Protein AF-A0A3B9MNP5-F1 (afdb_monomer)

Solvent-accessible surface area (backbone atoms only — not comparable to full-atom values): 4628 Å² total; per-residue (Å²): 112,72,67,64,54,50,52,52,52,51,52,53,50,51,53,55,37,72,76,46,63,78,74,50,64,68,79,47,92,85,54,30,25,64,47,74,52,90,88,51,72,35,30,42,35,29,33,64,43,77,93,72,77,39,78,49,76,66,40,79,42,47,77,91,54,71,83,72,68,53,60,83,66,74,119

Nearest PDB structures (foldseek):
  4v7j-assembly2_By  TM=7.427E-01  e=2.944E-01  Escherichia coli K-12
  5ycl-assembly1_D  TM=6.586E-01  e=3.140E-01  Shigella flexneri
  8h0n-assembly1_A  TM=8.164E-01  e=8.782E-01  Homo sapiens
  5ifg-assembly1_C  TM=6.864E-01  e=1.566E+00  Escherichia coli K-12
  8eec-assembly1_A  TM=5.299E-01  e=3.612E+00  Homo sapiens

Radius of gyration: 12.43 Å; Cα contacts (8 Å, |Δi|>4): 87; chains: 1; bounding box: 29×31×29 Å

Sequence (75 aa):
MVAAAFVAEIEAAIQTLLASPATWPVIEENQIRRYLLRRFPYSLYYRWEAEQDRVSIYAIMHFSKLPGYWRHRVT

Mean predicted aligned error: 3.42 Å

Structure (mmCIF, N/CA/C/O backbone):
data_AF-A0A3B9MNP5-F1
#
_entry.id   AF-A0A3B9MNP5-F1
#
loop_
_atom_site.group_PDB
_atom_site.id
_atom_site.type_symbol
_atom_site.label_atom_id
_atom_site.label_alt_id
_atom_site.label_comp_id
_atom_site.label_asym_id
_atom_site.label_entity_id
_atom_site.label_seq_id
_atom_site.pdbx_PDB_ins_code
_atom_site.Cartn_x
_atom_site.Cartn_y
_atom_site.Cartn_z
_atom_site.occupancy
_atom_site.B_iso_or_equiv
_atom_site.auth_seq_id
_atom_site.auth_comp_id
_atom_site.auth_asym_id
_atom_site.auth_atom_id
_atom_site.pdbx_PDB_model_num
ATOM 1 N N . MET A 1 1 ? 2.391 -17.006 -17.266 1.00 77.06 1 MET A N 1
ATOM 2 C CA . MET A 1 1 ? 2.346 -15.646 -17.855 1.00 77.06 1 MET A CA 1
ATOM 3 C C . MET A 1 1 ? 2.627 -14.611 -16.771 1.00 77.06 1 MET A C 1
ATOM 5 O O . MET A 1 1 ? 2.034 -14.711 -15.705 1.00 77.06 1 MET A O 1
ATOM 9 N N . VAL A 1 2 ? 3.522 -13.644 -17.009 1.00 93.50 2 VAL A N 1
ATOM 10 C CA . VAL A 1 2 ? 3.936 -12.643 -15.998 1.00 93.50 2 VAL A CA 1
ATOM 11 C C . VAL A 1 2 ? 2.782 -11.719 -15.585 1.00 93.50 2 VAL A C 1
ATOM 13 O O . VAL A 1 2 ? 2.627 -11.442 -14.401 1.00 93.50 2 VAL A O 1
ATOM 16 N N . ALA A 1 3 ? 1.927 -11.317 -16.530 1.00 95.62 3 ALA A N 1
ATOM 17 C CA . ALA A 1 3 ? 0.778 -10.452 -16.253 1.00 95.62 3 ALA A CA 1
ATOM 18 C C . ALA A 1 3 ? -0.229 -11.088 -15.277 1.00 95.62 3 ALA A C 1
ATOM 20 O O . ALA A 1 3 ? -0.620 -10.457 -14.302 1.00 95.62 3 ALA A O 1
ATOM 21 N N . ALA A 1 4 ? -0.587 -12.360 -15.482 1.00 97.06 4 ALA A N 1
ATOM 22 C CA . ALA A 1 4 ? -1.493 -13.076 -14.580 1.00 97.06 4 ALA A CA 1
ATOM 23 C C . ALA A 1 4 ? -0.918 -13.193 -13.158 1.00 97.06 4 ALA A C 1
ATOM 25 O O . ALA A 1 4 ? -1.639 -13.031 -12.180 1.00 97.06 4 ALA A O 1
ATOM 26 N N . ALA A 1 5 ? 0.395 -13.414 -13.037 1.00 97.44 5 ALA A N 1
ATOM 27 C CA . ALA A 1 5 ? 1.058 -13.445 -11.737 1.00 97.44 5 ALA A CA 1
ATOM 28 C C . ALA A 1 5 ? 1.045 -12.077 -11.033 1.00 97.44 5 ALA A C 1
ATOM 30 O O . ALA A 1 5 ? 0.935 -12.031 -9.813 1.00 97.44 5 ALA A O 1
ATOM 31 N N . PHE A 1 6 ? 1.155 -10.981 -11.789 1.00 96.88 6 PHE A N 1
ATOM 32 C CA . PHE A 1 6 ? 1.058 -9.621 -11.255 1.00 96.88 6 PHE A CA 1
ATOM 33 C C . PHE A 1 6 ? -0.338 -9.317 -10.715 1.00 96.88 6 PHE A C 1
ATOM 35 O O . PHE A 1 6 ? -0.461 -8.848 -9.587 1.00 96.88 6 PHE A O 1
ATOM 42 N N . VAL A 1 7 ? -1.380 -9.651 -11.481 1.00 97.19 7 VAL A N 1
ATOM 43 C CA . VAL A 1 7 ? -2.775 -9.494 -11.040 1.00 97.19 7 VAL A CA 1
ATOM 44 C C . VAL A 1 7 ? -3.035 -10.307 -9.771 1.00 97.19 7 VAL A C 1
ATOM 46 O O . VAL A 1 7 ? -3.503 -9.747 -8.785 1.00 97.19 7 VAL A O 1
ATOM 49 N N . ALA A 1 8 ? -2.629 -11.580 -9.750 1.00 97.94 8 ALA A N 1
ATOM 50 C CA . ALA A 1 8 ? -2.810 -12.442 -8.584 1.00 97.94 8 ALA A CA 1
ATOM 51 C C . ALA A 1 8 ? -2.085 -11.919 -7.328 1.00 97.94 8 ALA A C 1
ATOM 53 O O . ALA A 1 8 ? -2.614 -12.017 -6.222 1.00 97.94 8 ALA A O 1
ATOM 54 N N . GLU A 1 9 ? -0.882 -11.344 -7.471 1.00 97.75 9 GLU A N 1
ATOM 55 C CA . GLU A 1 9 ? -0.187 -10.743 -6.327 1.00 97.75 9 GLU A CA 1
ATOM 56 C C . GLU A 1 9 ? -0.906 -9.488 -5.807 1.00 97.75 9 GLU A C 1
ATOM 58 O O . GLU A 1 9 ? -1.000 -9.304 -4.593 1.00 97.75 9 GLU A O 1
ATOM 63 N N . ILE A 1 10 ? -1.451 -8.647 -6.692 1.00 97.69 10 ILE A N 1
ATOM 64 C CA . ILE A 1 10 ? -2.244 -7.480 -6.281 1.00 97.69 10 ILE A CA 1
ATOM 65 C C . ILE A 1 10 ? -3.507 -7.922 -5.540 1.00 97.69 10 ILE A C 1
ATOM 67 O O . ILE A 1 10 ? -3.795 -7.387 -4.472 1.00 97.69 10 ILE A O 1
ATOM 71 N N . GLU A 1 11 ? -4.242 -8.898 -6.069 1.00 97.69 11 GLU A N 1
ATOM 72 C CA . GLU A 1 11 ? -5.451 -9.423 -5.427 1.00 97.69 11 GLU A CA 1
ATOM 73 C C . GLU A 1 11 ? -5.140 -9.976 -4.032 1.00 97.69 11 GLU A C 1
ATOM 75 O O . GLU A 1 11 ? -5.805 -9.611 -3.063 1.00 97.69 11 GLU A O 1
ATOM 80 N N . ALA A 1 12 ? -4.076 -10.772 -3.892 1.00 97.81 12 ALA A N 1
ATOM 81 C CA . ALA A 1 12 ? -3.633 -11.287 -2.597 1.00 97.81 12 ALA A CA 1
ATOM 82 C C . ALA A 1 12 ? -3.223 -10.168 -1.620 1.00 97.81 12 ALA A C 1
ATOM 84 O O . ALA A 1 12 ? -3.542 -10.231 -0.427 1.00 97.81 12 ALA A O 1
ATOM 85 N N . ALA A 1 13 ? -2.547 -9.125 -2.110 1.00 97.38 13 ALA A N 1
ATOM 86 C CA . ALA A 1 13 ? -2.203 -7.957 -1.305 1.00 97.38 13 ALA A CA 1
ATOM 87 C C . ALA A 1 13 ? -3.459 -7.217 -0.821 1.00 97.38 13 ALA A C 1
ATOM 89 O O . ALA A 1 13 ? -3.533 -6.871 0.356 1.00 97.38 13 ALA A O 1
ATOM 90 N N . ILE A 1 14 ? -4.465 -7.037 -1.686 1.00 97.38 14 ILE A N 1
ATOM 91 C CA . ILE A 1 14 ? -5.753 -6.424 -1.328 1.00 97.38 14 ILE A CA 1
ATOM 92 C C . ILE A 1 14 ? -6.477 -7.261 -0.271 1.00 97.38 14 ILE A C 1
ATOM 94 O O . ILE A 1 14 ? -6.936 -6.699 0.716 1.00 97.38 14 ILE A O 1
ATOM 98 N N . GLN A 1 15 ? -6.529 -8.589 -0.414 1.00 97.88 15 GLN A N 1
ATOM 99 C CA . GLN A 1 15 ? -7.144 -9.459 0.599 1.00 97.88 15 GLN A CA 1
ATOM 100 C C . GLN A 1 15 ? -6.430 -9.358 1.954 1.00 97.88 15 GLN A C 1
ATOM 102 O O . GLN A 1 15 ? -7.073 -9.251 2.995 1.00 97.88 15 GLN A O 1
ATOM 107 N N . THR A 1 16 ? -5.094 -9.323 1.947 1.00 96.38 16 THR A N 1
ATOM 108 C CA . THR A 1 16 ? -4.299 -9.153 3.176 1.00 96.38 16 THR A CA 1
ATOM 109 C C . THR A 1 16 ? -4.576 -7.797 3.826 1.00 96.38 16 THR A C 1
ATOM 111 O O . THR A 1 16 ? -4.713 -7.699 5.043 1.00 96.38 16 THR A O 1
ATOM 114 N N . LEU A 1 17 ? -4.659 -6.748 3.008 1.00 95.50 17 LEU A N 1
ATOM 115 C CA . LEU A 1 17 ? -4.958 -5.395 3.449 1.00 95.50 17 LEU A CA 1
ATOM 116 C C . LEU A 1 17 ? -6.356 -5.336 4.075 1.00 95.50 17 LEU A C 1
ATOM 118 O O . LEU A 1 17 ? -6.479 -4.857 5.194 1.00 95.50 17 LEU A O 1
ATOM 122 N N . LEU A 1 18 ? -7.385 -5.865 3.408 1.00 96.44 18 LEU A N 1
ATOM 123 C CA . LEU A 1 18 ? -8.759 -5.881 3.922 1.00 96.44 18 LEU A CA 1
ATOM 124 C C . LEU A 1 18 ? -8.890 -6.662 5.237 1.00 96.44 18 LEU A C 1
ATOM 126 O O . LEU A 1 18 ? -9.662 -6.263 6.100 1.00 96.44 18 LEU A O 1
ATOM 130 N N . ALA A 1 19 ? -8.112 -7.731 5.426 1.00 97.06 19 ALA A N 1
ATOM 131 C CA . ALA A 1 19 ? -8.127 -8.500 6.669 1.00 97.06 19 ALA A CA 1
ATOM 132 C C . ALA A 1 19 ? -7.558 -7.726 7.873 1.00 97.06 19 ALA A C 1
ATOM 134 O O . ALA A 1 19 ? -7.913 -8.011 9.016 1.00 97.06 19 ALA A O 1
ATOM 135 N N . SER A 1 20 ? -6.634 -6.784 7.657 1.00 95.88 20 SER A N 1
ATOM 136 C CA . SER A 1 20 ? -6.019 -5.991 8.733 1.00 95.88 20 SER A CA 1
ATOM 137 C C . SER A 1 20 ? -5.508 -4.635 8.217 1.00 95.88 20 SER A C 1
ATOM 139 O O . SER A 1 20 ? -4.299 -4.391 8.146 1.00 95.88 20 SER A O 1
ATOM 141 N N . PRO A 1 21 ? -6.411 -3.701 7.874 1.00 96.12 21 PRO A N 1
ATOM 142 C CA . PRO A 1 21 ? -6.043 -2.456 7.191 1.00 96.12 21 PRO A CA 1
ATOM 143 C C . PRO A 1 21 ? -5.247 -1.482 8.080 1.00 96.12 21 PRO A C 1
ATOM 145 O O . PRO A 1 21 ? -4.593 -0.563 7.588 1.00 96.12 21 PRO A O 1
ATOM 148 N N . ALA A 1 22 ? -5.253 -1.701 9.398 1.00 96.06 22 ALA A N 1
ATOM 149 C CA . ALA A 1 22 ? -4.503 -0.921 10.379 1.00 96.06 22 ALA A CA 1
ATOM 150 C C . ALA A 1 22 ? -3.017 -1.314 10.500 1.00 96.06 22 ALA A C 1
ATOM 152 O O . ALA A 1 22 ? -2.255 -0.583 11.133 1.00 96.06 22 ALA A O 1
ATOM 153 N N . THR A 1 23 ? -2.602 -2.459 9.941 1.00 96.75 23 THR A N 1
ATOM 154 C CA . THR A 1 23 ? -1.297 -3.082 10.231 1.00 96.75 23 THR A CA 1
ATOM 155 C C . THR A 1 23 ? -0.099 -2.250 9.775 1.00 96.75 23 THR A C 1
ATOM 157 O O . THR A 1 23 ? 0.929 -2.235 10.449 1.00 96.75 23 THR A O 1
ATOM 160 N N . TRP A 1 24 ? -0.195 -1.559 8.638 1.00 96.19 24 TRP A N 1
ATOM 161 C CA . TRP A 1 24 ? 0.940 -0.814 8.079 1.00 96.19 24 TRP A CA 1
ATOM 162 C C . TRP A 1 24 ? 0.984 0.611 8.611 1.00 96.19 24 TRP A C 1
ATOM 164 O O . TRP A 1 24 ? -0.057 1.259 8.596 1.00 96.19 24 TRP A O 1
ATO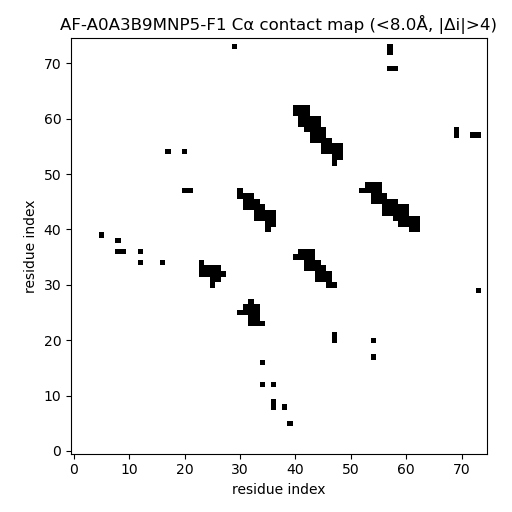M 174 N N . PRO A 1 25 ? 2.148 1.147 9.009 1.00 95.69 25 PRO A N 1
ATOM 175 C CA . PRO A 1 25 ? 2.239 2.493 9.563 1.00 95.69 25 PRO A CA 1
ATOM 176 C C . PRO A 1 25 ? 1.768 3.557 8.567 1.00 95.69 25 PRO A C 1
ATOM 178 O O . PRO A 1 25 ? 1.90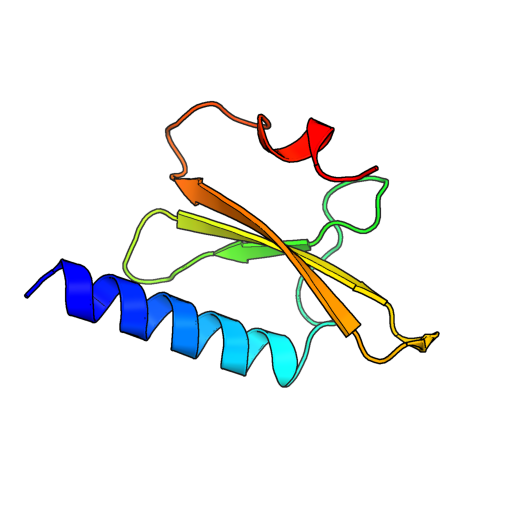7 3.409 7.347 1.00 95.69 25 PRO A O 1
ATOM 181 N N . VAL A 1 26 ? 1.229 4.646 9.112 1.00 96.12 26 VAL A N 1
ATOM 182 C CA . VAL A 1 26 ? 0.974 5.872 8.355 1.00 96.12 26 VAL A CA 1
ATOM 183 C C . VAL A 1 26 ? 2.319 6.510 8.020 1.00 96.12 26 VAL A C 1
ATOM 185 O O . VAL A 1 26 ? 3.166 6.669 8.896 1.00 96.12 26 VAL A O 1
ATOM 188 N N . ILE A 1 27 ? 2.524 6.838 6.747 1.00 93.56 27 ILE A N 1
ATOM 189 C CA . ILE A 1 27 ? 3.786 7.385 6.233 1.00 93.56 27 ILE A CA 1
ATOM 190 C C . ILE A 1 27 ? 3.681 8.851 5.798 1.00 93.56 27 ILE A C 1
ATOM 192 O O . ILE A 1 27 ? 4.711 9.463 5.539 1.00 93.56 27 ILE A O 1
ATOM 196 N N . GLU A 1 28 ? 2.469 9.404 5.689 1.00 88.56 28 GLU A N 1
ATOM 197 C CA . GLU A 1 28 ? 2.192 10.763 5.195 1.00 88.56 28 GLU A CA 1
ATOM 198 C C . GLU A 1 28 ? 0.982 11.366 5.939 1.00 88.56 28 GLU A C 1
ATOM 200 O O . GLU A 1 28 ? 0.127 10.623 6.429 1.00 88.56 28 GLU A O 1
ATOM 205 N N . GLU A 1 29 ? 0.876 12.700 5.978 1.00 83.88 29 GLU A N 1
ATOM 206 C CA . GLU A 1 29 ? -0.116 13.452 6.778 1.00 83.88 29 GLU A CA 1
ATOM 207 C C . GLU A 1 29 ? -1.577 13.041 6.504 1.00 83.88 29 GLU A C 1
ATOM 209 O O . GLU A 1 29 ? -2.371 12.892 7.435 1.00 83.88 29 GLU A O 1
ATOM 214 N N . ASN A 1 30 ? -1.915 12.725 5.249 1.00 89.12 30 ASN A N 1
ATOM 215 C CA . ASN A 1 30 ? -3.263 12.325 4.815 1.00 89.12 30 ASN A CA 1
ATOM 216 C C . ASN A 1 30 ? -3.658 10.880 5.201 1.00 89.12 30 ASN A C 1
ATOM 218 O O . ASN A 1 30 ? -4.464 10.249 4.514 1.00 89.12 30 ASN A O 1
ATOM 222 N N . GLN A 1 31 ? -3.081 10.331 6.274 1.00 94.12 31 GLN A N 1
ATOM 223 C CA . GLN A 1 31 ? -3.325 8.966 6.765 1.00 94.12 31 GLN A CA 1
ATOM 224 C C . GLN A 1 31 ? -2.974 7.868 5.749 1.00 94.12 31 GLN A C 1
ATOM 226 O O . GLN A 1 31 ? -3.543 6.772 5.762 1.00 94.12 31 GLN A O 1
ATOM 231 N N . ILE A 1 32 ? -2.021 8.153 4.860 1.00 95.25 32 ILE A N 1
ATOM 232 C CA . ILE A 1 32 ? -1.615 7.210 3.820 1.00 95.25 32 ILE A CA 1
ATOM 233 C C . ILE A 1 32 ? -0.698 6.149 4.402 1.00 95.25 32 ILE A C 1
ATOM 235 O O . ILE A 1 32 ? 0.280 6.440 5.088 1.00 95.25 32 ILE A O 1
ATOM 239 N N . ARG A 1 33 ? -1.008 4.905 4.064 1.00 96.06 33 ARG A N 1
ATOM 240 C CA . ARG A 1 33 ? -0.266 3.695 4.392 1.00 96.06 33 ARG A CA 1
ATOM 241 C C . ARG A 1 33 ? 0.276 3.083 3.108 1.00 96.06 33 ARG A C 1
ATOM 243 O O . ARG A 1 33 ? -0.254 3.303 2.015 1.00 96.06 33 ARG A O 1
ATOM 250 N N . ARG A 1 34 ? 1.350 2.304 3.238 1.00 95.56 34 ARG A N 1
ATOM 251 C CA . ARG A 1 34 ? 2.031 1.670 2.103 1.00 95.56 34 ARG A CA 1
ATOM 252 C C . ARG A 1 34 ? 2.208 0.175 2.324 1.00 95.56 34 ARG A C 1
ATOM 254 O O . ARG A 1 34 ? 2.895 -0.228 3.258 1.00 95.56 34 ARG A O 1
ATOM 261 N N . TYR A 1 35 ? 1.663 -0.625 1.412 1.00 96.69 35 TYR A N 1
ATOM 262 C CA . TYR A 1 35 ? 1.912 -2.064 1.318 1.00 96.69 35 TYR A CA 1
ATOM 263 C C . TYR A 1 35 ? 2.939 -2.326 0.214 1.00 96.69 35 TYR A C 1
ATOM 265 O O . TYR A 1 35 ? 2.763 -1.851 -0.907 1.00 96.69 35 TYR A O 1
ATOM 273 N N . LEU A 1 36 ? 4.001 -3.077 0.502 1.00 95.94 36 LEU A N 1
ATOM 274 C CA . LEU A 1 36 ? 4.993 -3.486 -0.499 1.00 95.94 36 LEU A CA 1
ATOM 275 C C . LEU A 1 36 ? 4.628 -4.866 -1.048 1.00 95.94 36 LEU A C 1
ATOM 277 O O . LEU A 1 36 ? 4.462 -5.803 -0.266 1.00 95.94 36 LEU A O 1
ATOM 281 N N . LEU A 1 37 ? 4.527 -5.000 -2.371 1.00 96.56 37 LEU A N 1
ATOM 282 C CA . LEU A 1 37 ? 4.424 -6.318 -2.994 1.00 96.56 37 LEU A CA 1
ATOM 283 C C . LEU A 1 37 ? 5.731 -7.096 -2.780 1.00 96.56 37 LEU A C 1
ATOM 285 O O . LEU A 1 37 ? 6.807 -6.507 -2.652 1.00 96.56 37 LEU A O 1
ATOM 289 N N . ARG A 1 38 ? 5.635 -8.425 -2.695 1.00 93.25 38 ARG A N 1
ATOM 290 C CA . ARG A 1 38 ? 6.769 -9.300 -2.364 1.00 93.25 38 ARG A CA 1
ATOM 291 C C . ARG A 1 38 ? 7.548 -9.719 -3.605 1.00 93.25 38 ARG A C 1
ATOM 293 O O . ARG A 1 38 ? 8.766 -9.855 -3.538 1.00 93.25 38 ARG A O 1
ATOM 300 N N . ARG A 1 39 ? 6.859 -9.961 -4.719 1.00 95.00 39 ARG A N 1
ATOM 301 C CA . ARG A 1 39 ? 7.430 -10.497 -5.960 1.00 95.00 39 ARG A CA 1
ATOM 302 C C . ARG A 1 39 ? 7.672 -9.411 -7.001 1.00 95.00 39 ARG A C 1
ATOM 304 O O . ARG A 1 39 ? 8.660 -9.503 -7.728 1.00 95.00 39 ARG A O 1
ATOM 311 N N . PHE A 1 40 ? 6.813 -8.401 -7.091 1.00 96.12 40 PHE A N 1
ATOM 312 C CA . PHE A 1 40 ? 7.015 -7.272 -7.999 1.00 96.12 40 PHE A CA 1
ATOM 313 C C . PHE A 1 40 ? 7.471 -6.011 -7.245 1.00 96.12 40 PHE A C 1
ATOM 315 O O . PHE A 1 40 ? 7.011 -5.771 -6.133 1.00 96.12 40 PHE A O 1
ATOM 322 N N . PRO A 1 41 ? 8.337 -5.161 -7.836 1.00 95.62 41 PRO A N 1
ATOM 323 C CA . PRO A 1 41 ? 8.827 -3.921 -7.219 1.00 95.62 41 PRO A CA 1
ATOM 324 C C . PRO A 1 41 ? 7.766 -2.804 -7.255 1.00 95.62 41 PRO A C 1
ATOM 326 O O . PRO A 1 41 ? 7.998 -1.717 -7.788 1.00 95.62 41 PRO A O 1
ATOM 329 N N . TYR A 1 42 ? 6.574 -3.103 -6.739 1.00 96.50 42 TYR A N 1
ATOM 330 C CA . TYR A 1 42 ? 5.418 -2.218 -6.679 1.00 96.50 42 TYR A CA 1
ATOM 331 C C . TYR A 1 42 ? 4.883 -2.106 -5.253 1.00 96.50 42 TYR A C 1
ATOM 333 O O . TYR A 1 42 ? 5.050 -3.000 -4.424 1.00 96.50 42 TYR A O 1
ATOM 341 N N . SER A 1 43 ? 4.206 -1.002 -4.968 1.00 95.50 43 SER A N 1
ATOM 342 C CA . SER A 1 43 ? 3.530 -0.763 -3.698 1.00 95.50 43 SER A CA 1
ATOM 343 C C . SER A 1 43 ? 2.118 -0.245 -3.894 1.00 95.50 43 SER A C 1
ATOM 345 O O . SER A 1 43 ? 1.852 0.522 -4.818 1.00 95.50 43 SER A O 1
ATOM 347 N N . LEU A 1 44 ? 1.223 -0.634 -2.990 1.00 96.44 44 LEU A N 1
ATOM 348 C CA . LEU A 1 44 ? -0.112 -0.063 -2.878 1.00 96.44 44 LEU A CA 1
ATOM 349 C C . LEU A 1 44 ? -0.055 1.086 -1.871 1.00 96.44 44 LEU A C 1
ATOM 351 O O . LEU A 1 44 ? 0.385 0.896 -0.735 1.00 96.44 44 LEU A O 1
ATOM 355 N N . TYR A 1 45 ? -0.518 2.259 -2.286 1.00 95.69 45 TYR A N 1
ATOM 356 C CA . TYR A 1 45 ? -0.741 3.415 -1.424 1.00 95.69 45 TYR A CA 1
ATOM 357 C C . TYR A 1 45 ? -2.229 3.518 -1.131 1.00 95.69 45 TYR A C 1
ATOM 359 O O . TYR A 1 45 ? -3.032 3.647 -2.060 1.00 95.69 45 TYR A O 1
ATOM 367 N N . TYR A 1 46 ? -2.594 3.446 0.143 1.00 96.56 46 TYR A N 1
ATOM 368 C CA . TYR A 1 46 ? -3.990 3.377 0.553 1.00 96.56 46 TYR A CA 1
ATOM 369 C C . TYR A 1 46 ? -4.258 4.151 1.840 1.00 96.56 46 TYR A C 1
ATOM 371 O O . TYR A 1 46 ? -3.339 4.452 2.599 1.00 96.56 46 TYR A O 1
ATOM 379 N N . ARG A 1 47 ? -5.532 4.441 2.093 1.00 96.56 47 ARG A N 1
ATOM 380 C CA . ARG A 1 47 ? -6.051 4.950 3.366 1.00 96.56 47 ARG A CA 1
ATOM 381 C C . ARG A 1 47 ? -7.111 3.991 3.884 1.00 96.56 47 ARG A C 1
ATOM 383 O O . ARG A 1 47 ? -7.869 3.438 3.090 1.00 96.56 47 ARG A O 1
ATOM 390 N N . TRP A 1 48 ? -7.160 3.815 5.198 1.00 97.19 48 TR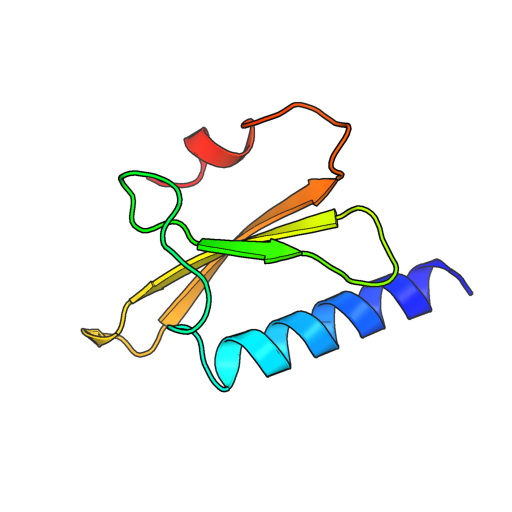P A N 1
ATOM 391 C CA . TRP A 1 48 ? -8.250 3.117 5.871 1.00 97.19 48 TRP A CA 1
ATOM 392 C C . TRP A 1 48 ? -9.056 4.111 6.695 1.00 97.19 48 TRP A C 1
ATOM 394 O O . TRP A 1 48 ? -8.501 4.837 7.517 1.00 97.19 48 TRP A O 1
ATOM 404 N N . GLU A 1 49 ? -10.355 4.146 6.441 1.00 95.69 49 GLU A N 1
ATOM 405 C CA . GLU A 1 49 ? -11.326 5.001 7.107 1.00 95.69 49 GLU A CA 1
ATOM 406 C C . GLU A 1 49 ? -12.167 4.111 8.025 1.00 95.69 49 GLU A C 1
ATOM 408 O O . GLU A 1 49 ? -13.169 3.541 7.597 1.00 95.69 49 GLU A O 1
ATOM 413 N N . ALA A 1 50 ? -11.717 3.951 9.275 1.00 93.69 50 ALA A N 1
ATOM 414 C CA . ALA A 1 50 ? -12.290 2.997 10.230 1.00 93.69 50 ALA A CA 1
ATOM 415 C C . ALA A 1 50 ? -13.785 3.235 10.499 1.00 93.69 50 ALA A C 1
ATOM 417 O O . ALA A 1 50 ? -14.546 2.282 10.613 1.00 93.69 50 ALA A O 1
ATOM 418 N N . GLU A 1 51 ? -14.219 4.497 10.530 1.00 95.94 51 GLU A N 1
ATOM 419 C CA . GLU A 1 51 ? -15.627 4.873 10.738 1.00 95.94 51 GLU A CA 1
ATOM 420 C C . GLU A 1 51 ? -16.557 4.391 9.617 1.00 95.94 51 GLU A C 1
ATOM 422 O O . GLU A 1 51 ? -17.753 4.219 9.833 1.00 95.94 51 GLU A O 1
ATOM 427 N N . GLN A 1 52 ? -16.017 4.182 8.415 1.00 95.12 52 GLN A N 1
ATOM 428 C CA . GLN A 1 52 ? -16.770 3.792 7.220 1.00 95.12 52 GLN A CA 1
ATOM 429 C C . GLN A 1 52 ? -16.439 2.364 6.772 1.00 95.12 52 GLN A C 1
ATOM 431 O O . GLN A 1 52 ? -16.899 1.944 5.713 1.00 95.12 52 GLN A O 1
ATOM 436 N N . ASP A 1 53 ? -15.595 1.665 7.540 1.00 93.81 53 ASP A N 1
ATOM 437 C CA . ASP A 1 53 ? -14.996 0.371 7.208 1.00 93.81 53 ASP A CA 1
ATOM 438 C C . ASP A 1 53 ? -14.501 0.289 5.751 1.00 93.81 53 ASP A C 1
ATOM 440 O O . ASP A 1 53 ? -14.727 -0.676 5.020 1.00 93.81 53 ASP A O 1
ATOM 444 N N . ARG A 1 54 ? -13.855 1.368 5.288 1.00 95.62 54 ARG A N 1
ATOM 445 C CA . ARG A 1 54 ? -13.466 1.520 3.882 1.00 95.62 54 ARG A CA 1
ATOM 446 C C . ARG A 1 54 ? -11.963 1.613 3.717 1.00 95.62 54 ARG A C 1
ATOM 448 O O . ARG A 1 54 ? -11.285 2.385 4.394 1.00 95.62 54 ARG A O 1
ATOM 455 N N . VAL A 1 55 ? -11.459 0.890 2.724 1.00 96.81 55 VAL A N 1
ATOM 456 C CA . VAL A 1 55 ? -10.108 1.058 2.191 1.00 96.81 55 VAL A CA 1
ATOM 457 C C . VAL A 1 55 ? -10.181 1.772 0.847 1.00 96.81 55 VAL A C 1
ATOM 459 O O . VAL A 1 55 ? -10.819 1.293 -0.087 1.00 96.81 55 VAL A O 1
ATOM 462 N N . SER A 1 56 ? -9.462 2.884 0.733 1.00 96.38 56 SER A N 1
ATOM 463 C CA . SER A 1 56 ? -9.298 3.641 -0.509 1.00 96.38 56 SER A CA 1
ATOM 464 C C . SER A 1 56 ? -7.875 3.444 -1.028 1.00 96.38 56 SER A C 1
ATOM 466 O O . SER A 1 56 ? -6.923 3.820 -0.346 1.00 96.38 56 SER A O 1
ATOM 468 N N . ILE A 1 57 ? -7.708 2.853 -2.215 1.00 96.25 57 ILE A N 1
ATOM 469 C CA . ILE A 1 57 ? -6.396 2.663 -2.862 1.00 96.25 57 ILE A CA 1
ATOM 470 C C . ILE A 1 57 ? -6.185 3.776 -3.891 1.00 96.25 57 ILE A C 1
ATOM 472 O O . ILE A 1 57 ? -6.923 3.878 -4.867 1.00 96.25 57 ILE A O 1
ATOM 476 N N . TYR A 1 58 ? -5.147 4.589 -3.704 1.00 94.69 58 TYR A N 1
ATOM 477 C CA . TYR A 1 58 ? -4.865 5.760 -4.544 1.00 94.69 58 TYR A CA 1
ATOM 478 C C . TYR A 1 58 ? -3.881 5.463 -5.679 1.00 94.69 58 TYR A C 1
ATOM 480 O O . TYR A 1 58 ? -3.929 6.081 -6.753 1.00 94.69 58 TYR A O 1
ATOM 488 N N . ALA A 1 59 ? -2.958 4.526 -5.451 1.00 94.38 59 ALA A N 1
ATOM 489 C CA . ALA A 1 59 ? -1.967 4.141 -6.445 1.00 94.38 59 ALA A CA 1
ATOM 490 C C . ALA A 1 59 ? -1.391 2.743 -6.214 1.00 94.38 5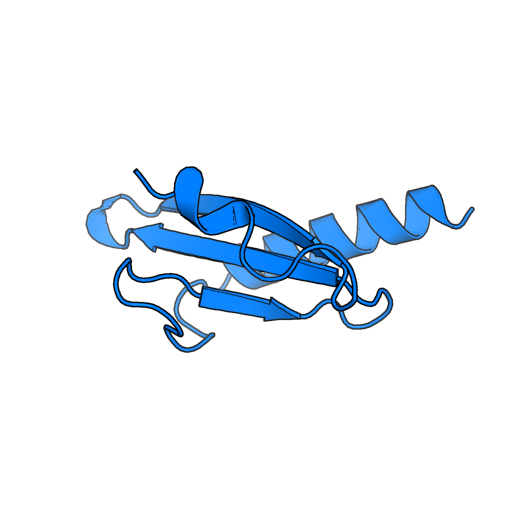9 ALA A C 1
ATOM 492 O O . ALA A 1 59 ? -1.205 2.312 -5.078 1.00 94.38 59 ALA A O 1
ATOM 493 N N . ILE A 1 60 ? -1.026 2.102 -7.326 1.00 94.94 60 ILE A N 1
ATOM 494 C CA . ILE A 1 60 ? -0.143 0.937 -7.388 1.00 94.94 60 ILE A CA 1
ATOM 495 C C . ILE A 1 60 ? 1.121 1.398 -8.121 1.00 94.94 60 ILE A C 1
ATOM 497 O O . ILE A 1 60 ? 1.098 1.612 -9.332 1.00 94.94 60 ILE A O 1
ATOM 501 N N . MET A 1 61 ? 2.200 1.650 -7.383 1.00 92.69 61 MET A N 1
ATOM 502 C CA . MET A 1 61 ? 3.368 2.397 -7.861 1.00 92.69 61 MET A CA 1
ATOM 503 C C . MET A 1 61 ? 4.609 1.515 -7.926 1.00 92.69 61 MET A C 1
ATOM 505 O O . MET A 1 61 ? 4.977 0.898 -6.935 1.00 92.69 61 MET A O 1
ATOM 509 N N . HIS A 1 62 ? 5.302 1.527 -9.065 1.00 93.88 62 HIS A N 1
ATOM 510 C CA . HIS A 1 62 ? 6.629 0.925 -9.194 1.00 93.88 62 HIS A CA 1
ATOM 511 C C . HIS A 1 62 ? 7.684 1.751 -8.440 1.00 93.88 62 HIS A C 1
ATOM 513 O O . HIS A 1 62 ? 7.715 2.973 -8.582 1.00 93.88 62 HIS A O 1
ATOM 519 N N . PHE A 1 63 ? 8.605 1.109 -7.720 1.00 88.94 63 PHE A N 1
ATOM 520 C CA . PHE A 1 63 ? 9.557 1.791 -6.825 1.00 88.94 63 PHE A CA 1
ATOM 521 C C . PHE A 1 63 ? 10.460 2.810 -7.529 1.00 88.94 63 PHE A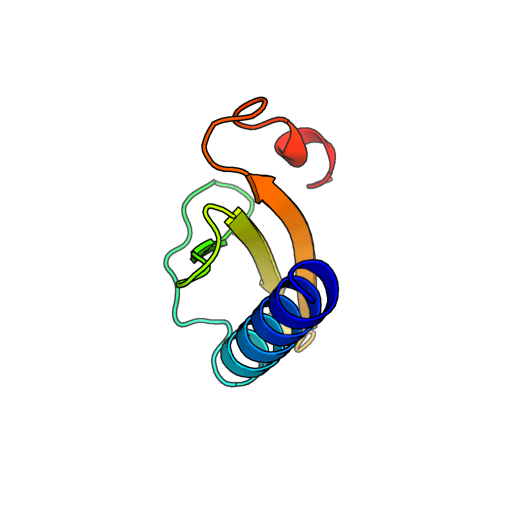 C 1
ATOM 523 O O . PHE A 1 63 ? 10.764 3.861 -6.976 1.00 88.94 63 PHE A O 1
ATOM 530 N N . SER A 1 64 ? 10.872 2.515 -8.761 1.00 86.38 64 SER A N 1
ATOM 531 C CA . SER A 1 64 ? 11.794 3.366 -9.526 1.00 86.38 64 SER A CA 1
ATOM 532 C C . SER A 1 64 ? 11.116 4.408 -10.424 1.00 86.38 64 SER A C 1
ATOM 534 O O . SER A 1 64 ? 11.819 5.122 -11.133 1.00 86.38 64 SER A O 1
ATOM 536 N N . LYS A 1 65 ? 9.775 4.481 -10.481 1.00 80.62 65 LYS A N 1
ATOM 537 C CA . LYS A 1 65 ? 9.076 5.374 -11.425 1.00 80.62 65 LYS A CA 1
ATOM 538 C C . LYS A 1 65 ? 8.337 6.499 -10.703 1.00 80.62 65 LYS A C 1
ATOM 540 O O . LYS A 1 65 ? 7.454 6.231 -9.898 1.00 80.62 65 LYS A O 1
ATOM 545 N N . LEU A 1 66 ? 8.675 7.743 -11.071 1.00 74.94 66 LEU A N 1
ATOM 546 C CA . LEU A 1 66 ? 7.999 8.997 -10.691 1.00 74.94 66 LEU A CA 1
ATOM 547 C C . LEU A 1 66 ? 7.577 9.050 -9.207 1.00 74.94 66 LEU A C 1
ATOM 549 O O . LEU A 1 66 ? 6.383 8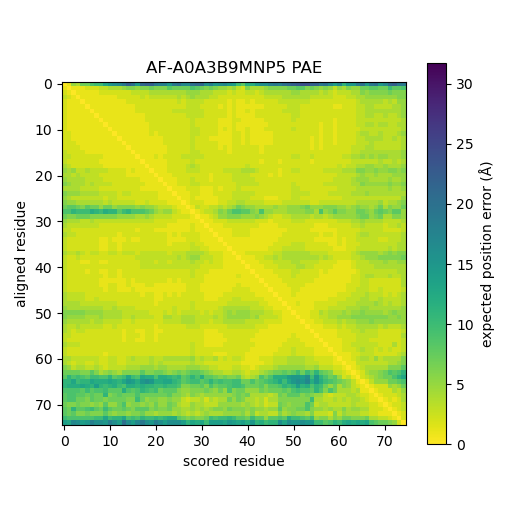.999 -8.902 1.00 74.94 66 LEU A O 1
ATOM 553 N N . PRO A 1 67 ? 8.537 9.151 -8.271 1.00 80.44 67 PRO A N 1
ATOM 554 C CA . PRO A 1 67 ? 8.243 9.157 -6.843 1.00 80.44 67 PRO A CA 1
ATOM 555 C C . PRO A 1 67 ? 7.189 10.207 -6.483 1.00 80.44 67 PRO A C 1
ATOM 557 O O . PRO A 1 67 ? 7.290 11.368 -6.870 1.00 80.44 67 PRO A O 1
ATOM 560 N N . GLY A 1 68 ? 6.169 9.803 -5.727 1.00 78.88 68 GLY A N 1
ATOM 561 C CA . GLY A 1 68 ? 5.200 10.744 -5.171 1.00 78.88 68 GLY A CA 1
ATOM 562 C C . GLY A 1 68 ? 4.139 11.289 -6.125 1.00 78.88 68 GLY A C 1
ATOM 563 O O . GLY A 1 68 ? 3.341 12.111 -5.679 1.00 78.88 68 GLY A O 1
ATOM 564 N N . TYR A 1 69 ? 4.065 10.837 -7.388 1.00 83.06 69 TYR A N 1
ATOM 565 C CA . TYR A 1 69 ? 3.027 11.324 -8.309 1.00 83.06 69 TYR A CA 1
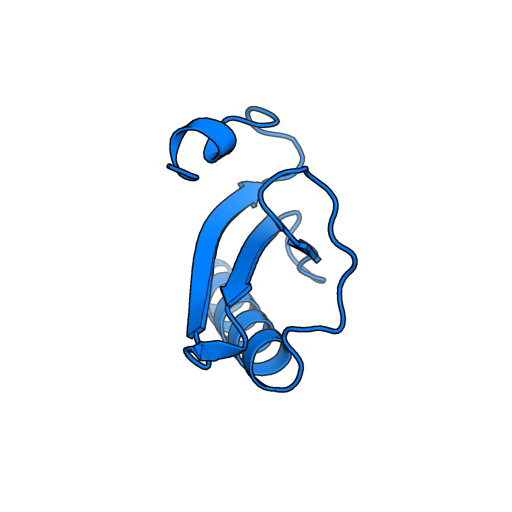ATOM 566 C C . TYR A 1 69 ? 1.621 11.133 -7.735 1.00 83.06 69 TYR A C 1
ATOM 568 O O . TYR A 1 69 ? 0.750 11.937 -8.002 1.00 83.06 69 TYR A O 1
ATOM 576 N N . TRP A 1 70 ? 1.376 10.098 -6.933 1.00 81.62 70 TRP A N 1
ATOM 577 C CA . TRP A 1 70 ? 0.050 9.764 -6.412 1.00 81.62 70 TRP A CA 1
ATOM 578 C C . TRP A 1 70 ? -0.532 10.813 -5.453 1.00 81.62 70 TRP A C 1
ATOM 580 O O . TRP A 1 70 ? -1.737 10.789 -5.217 1.00 81.62 70 TRP A O 1
ATOM 590 N N . ARG A 1 71 ? 0.278 11.742 -4.922 1.00 85.25 71 ARG A N 1
ATOM 591 C CA . ARG A 1 71 ? -0.159 12.717 -3.908 1.00 85.25 71 ARG A CA 1
ATOM 592 C C . ARG A 1 71 ? -1.326 13.594 -4.369 1.00 85.25 71 ARG A C 1
ATOM 594 O O . ARG A 1 71 ? -2.208 13.874 -3.569 1.00 85.25 71 ARG A O 1
ATOM 601 N N . HIS A 1 72 ? -1.407 13.933 -5.660 1.00 86.81 72 HIS A N 1
ATOM 602 C CA . HIS A 1 72 ? -2.530 14.714 -6.209 1.00 86.81 72 HIS A CA 1
ATOM 603 C C . HIS A 1 72 ? -3.870 13.961 -6.230 1.00 86.81 72 HIS A C 1
ATOM 605 O O . HIS A 1 72 ? -4.888 14.550 -6.564 1.00 86.81 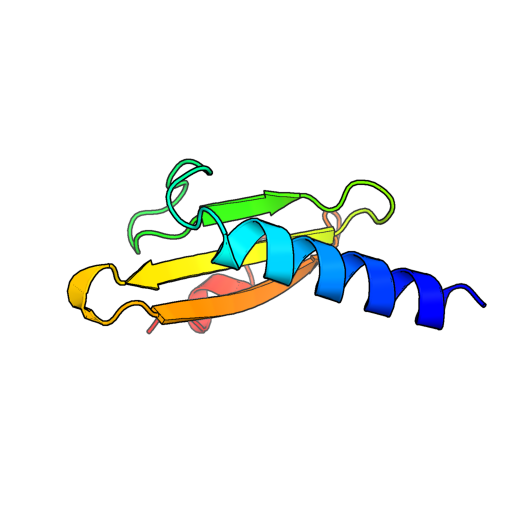72 HIS A O 1
ATOM 611 N N . ARG A 1 73 ? -3.883 12.656 -5.936 1.00 85.62 73 ARG A N 1
ATOM 612 C CA . ARG A 1 73 ? -5.102 11.833 -5.906 1.00 85.62 73 ARG A CA 1
ATOM 613 C C . ARG A 1 73 ? -5.728 11.761 -4.517 1.00 85.62 73 ARG A C 1
ATOM 615 O O . ARG A 1 73 ? -6.802 11.191 -4.378 1.00 85.62 73 ARG A O 1
ATOM 622 N N . VAL A 1 74 ? -5.041 12.287 -3.502 1.00 80.50 74 VAL A N 1
ATOM 623 C CA . VAL A 1 74 ? -5.458 12.248 -2.093 1.00 80.50 74 VAL A CA 1
ATOM 624 C C . VAL A 1 74 ? -6.127 13.568 -1.710 1.00 80.50 74 VAL A C 1
ATOM 626 O O . VAL A 1 74 ? -5.709 14.231 -0.765 1.00 80.50 74 VAL A O 1
ATOM 629 N N . THR A 1 75 ? -7.109 13.979 -2.513 1.00 66.50 75 THR A N 1
ATOM 630 C CA . THR A 1 75 ? -7.987 15.122 -2.221 1.00 66.50 75 THR 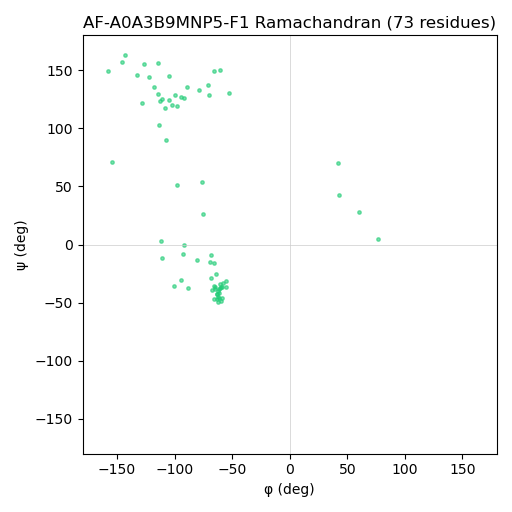A CA 1
ATOM 631 C C . THR A 1 75 ? -9.142 14.682 -1.333 1.00 66.50 75 THR A C 1
ATOM 633 O O . THR A 1 75 ? -9.588 13.519 -1.481 1.00 66.50 75 THR A O 1
#

Foldseek 3Di:
DVVVVVVVQVVVQVVVCLVPVPPFDQDDPLQWGWDAGDPAQWIWIWHQDPVVSDIDTQDTDRPPPDPPPSVVSSD

pLDDT: mean 92.85, std 6.44, range [66.5, 97.94]

Secondary structure (DSSP, 8-state):
-HHHHHHHHHHHHHHHHHH-TTSSPEEETTTEEEEEPSSSSEEEEEEEEGGGTEEEEEEEEETTSSTTGGGGG--